Protein AF-A0A366DYW3-F1 (afdb_monomer)

Nearest PDB structures (foldseek):
  7aoh-assembly1_E  TM=4.432E-01  e=6.366E-03  Vaccinia virus GLV-1h68
  2nlv-assembly1_B  TM=5.852E-01  e=1.513E-01  Trichormus variabilis ATCC 29413
  8f5p-assembly1_B  TM=7.721E-01  e=8.923E-01  Leishmania tarentolae
  3d7q-assembly2_A-2  TM=3.549E-01  e=3.449E-01  Nostoc punctiforme PCC 73102
  5ztm-assembly1_A  TM=3.972E-01  e=1.225E+00  Drosophila melanogaster

Secondary structure (DSSP, 8-state):
------------PPPHHHHHHHHHHHHHHHHHHHTT-BTTEEEEEEEETTTTEEEEEEEETTT--EEEEEEEETT----------TTEEEEEE-TT--HHHHHHHHHHHHHHHHHHHHHH-

Solvent-accessible surface area (backbone atoms only — not comparable to full-atom values): 7404 Å² total; per-residue (Å²): 136,84,86,81,88,76,78,82,75,80,77,54,72,75,53,72,69,56,45,52,59,46,47,53,55,52,49,56,49,47,60,58,51,64,72,64,53,54,100,60,34,50,70,50,78,47,77,37,80,92,72,45,30,39,36,40,34,44,29,34,70,89,79,67,50,65,28,40,36,37,41,31,57,51,64,59,87,77,76,93,72,83,70,88,50,94,49,54,46,81,46,78,40,60,104,81,69,54,68,68,58,51,50,52,49,52,54,52,50,52,52,52,41,53,54,52,52,61,75,71,109

Organism: NCBI:txid200904

Radius of gyration: 17.09 Å; Cα contacts (8 Å, |Δi|>4): 134; chains: 1; bounding box: 51×47×40 Å

pLDDT: mean 75.27, std 18.51, range [34.59, 93.56]

Structure (mmCIF, N/CA/C/O backbone):
data_AF-A0A366DYW3-F1
#
_entry.id   AF-A0A366DYW3-F1
#
loop_
_atom_site.group_PDB
_atom_site.id
_atom_site.type_symbol
_atom_site.label_atom_id
_atom_site.label_alt_id
_atom_site.label_comp_id
_atom_site.label_asym_id
_atom_site.label_entity_id
_atom_site.label_seq_id
_atom_site.pdbx_PDB_ins_code
_atom_site.Cartn_x
_atom_site.Cartn_y
_atom_site.Cartn_z
_atom_site.occupancy
_atom_site.B_iso_or_equiv
_atom_site.auth_seq_id
_atom_site.auth_comp_id
_atom_site.auth_asym_id
_atom_site.auth_atom_id
_atom_site.pdbx_PDB_model_num
ATOM 1 N N . MET A 1 1 ? 36.300 35.864 -9.549 1.00 37.72 1 MET A N 1
ATOM 2 C CA . MET A 1 1 ? 35.692 34.961 -10.546 1.00 37.72 1 MET A CA 1
ATOM 3 C C . MET A 1 1 ? 34.893 33.936 -9.761 1.00 37.72 1 MET A C 1
ATOM 5 O O . MET A 1 1 ? 35.490 33.168 -9.019 1.00 37.72 1 MET A O 1
ATOM 9 N N . ILE A 1 2 ? 33.568 34.085 -9.751 1.00 34.59 2 ILE A N 1
ATOM 10 C CA . ILE A 1 2 ? 32.661 33.314 -8.892 1.00 34.59 2 ILE A CA 1
ATOM 11 C C . ILE A 1 2 ? 32.428 31.924 -9.500 1.00 34.59 2 ILE A C 1
ATOM 13 O O . ILE A 1 2 ? 32.402 31.761 -10.715 1.00 34.59 2 ILE A O 1
ATOM 17 N N . LEU A 1 3 ? 32.332 30.964 -8.583 1.00 44.19 3 LEU A N 1
ATOM 18 C CA . LEU A 1 3 ? 32.179 29.514 -8.681 1.00 44.19 3 LEU A CA 1
ATOM 19 C C . LEU A 1 3 ? 31.008 29.046 -9.560 1.00 44.19 3 LEU A C 1
ATOM 21 O O . LEU A 1 3 ? 29.931 29.628 -9.495 1.00 44.19 3 LEU A O 1
ATOM 25 N N . ALA A 1 4 ? 31.169 27.891 -10.210 1.00 35.97 4 ALA A N 1
ATOM 26 C CA . ALA A 1 4 ? 30.055 26.991 -10.512 1.00 35.97 4 ALA A CA 1
ATOM 27 C C . ALA A 1 4 ? 30.551 25.534 -10.503 1.00 35.97 4 ALA A C 1
ATOM 29 O O . ALA A 1 4 ? 30.993 24.984 -11.506 1.00 35.97 4 ALA A O 1
ATOM 30 N N . ASN A 1 5 ? 30.514 24.927 -9.314 1.00 39.72 5 ASN A N 1
ATOM 31 C CA . ASN A 1 5 ? 30.497 23.476 -9.146 1.00 39.72 5 ASN A CA 1
ATOM 32 C C . ASN A 1 5 ? 29.106 22.995 -9.583 1.00 39.72 5 ASN A C 1
ATOM 34 O O . ASN A 1 5 ? 28.213 22.816 -8.754 1.00 39.72 5 ASN A O 1
ATOM 38 N N . GLU A 1 6 ? 28.890 22.831 -10.884 1.00 34.78 6 GLU A N 1
ATOM 39 C CA . GLU A 1 6 ? 27.697 22.150 -11.378 1.00 34.78 6 GLU A CA 1
ATOM 40 C C . GLU A 1 6 ? 27.905 20.646 -11.192 1.00 34.78 6 GLU A C 1
ATOM 42 O O . GLU A 1 6 ? 28.467 19.944 -12.032 1.00 34.78 6 GLU A O 1
ATOM 47 N N . LYS A 1 7 ? 27.462 20.133 -10.038 1.00 37.31 7 LYS A N 1
ATOM 48 C CA . LYS A 1 7 ? 27.110 18.718 -9.922 1.00 37.31 7 LYS A CA 1
ATOM 49 C C . LYS A 1 7 ? 26.019 18.456 -10.961 1.00 37.31 7 LYS A C 1
ATOM 51 O O . LYS A 1 7 ? 24.856 18.761 -10.718 1.00 37.31 7 LYS A O 1
ATOM 56 N N . LEU A 1 8 ? 26.398 17.897 -12.106 1.00 35.56 8 LEU A N 1
ATOM 57 C CA . LEU A 1 8 ? 25.483 17.241 -13.036 1.00 35.56 8 LEU A CA 1
ATOM 58 C C . LEU A 1 8 ? 24.792 16.094 -12.285 1.00 35.56 8 LEU A C 1
ATOM 60 O O . LEU A 1 8 ? 25.328 14.994 -12.155 1.00 35.56 8 LEU A O 1
ATOM 64 N N . VAL A 1 9 ? 23.621 16.380 -11.721 1.00 37.56 9 VAL A N 1
ATOM 65 C CA . VAL A 1 9 ? 22.727 15.382 -11.134 1.00 37.56 9 VAL A CA 1
ATOM 66 C C . VAL A 1 9 ? 21.883 14.828 -12.277 1.00 37.56 9 VAL A C 1
ATOM 68 O O . VAL A 1 9 ? 20.930 15.458 -12.724 1.00 37.56 9 VAL A O 1
ATOM 71 N N . PHE A 1 10 ? 22.263 13.659 -12.790 1.00 34.78 10 PHE A N 1
ATOM 72 C CA . PHE A 1 10 ? 21.444 12.916 -13.744 1.00 34.78 10 PHE A CA 1
ATOM 73 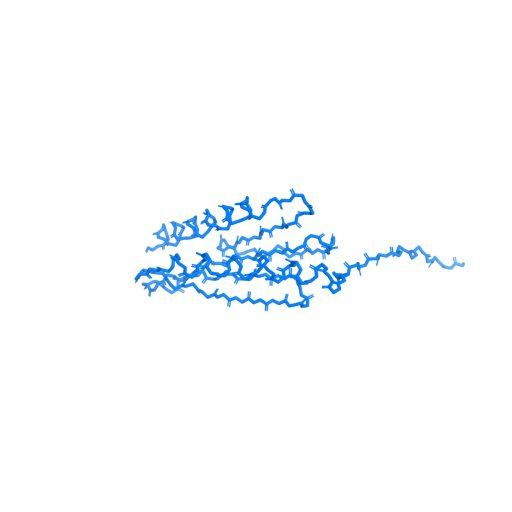C C . PHE A 1 10 ? 20.243 12.300 -13.007 1.00 34.78 10 PHE A C 1
ATOM 75 O O . PHE A 1 10 ? 20.365 11.241 -12.395 1.00 34.78 10 PHE A O 1
ATOM 82 N N . ASN A 1 11 ? 19.083 12.958 -13.074 1.00 43.75 11 ASN A N 1
ATOM 83 C CA . ASN A 1 11 ? 17.786 12.311 -12.861 1.00 43.75 11 ASN A CA 1
ATOM 84 C C . ASN A 1 11 ? 17.503 11.433 -14.088 1.00 43.75 11 ASN A C 1
ATOM 86 O O . ASN A 1 11 ? 16.948 11.910 -15.077 1.00 43.75 11 ASN A O 1
ATOM 90 N N . GLN A 1 12 ? 17.935 10.173 -14.075 1.00 54.34 12 GLN A N 1
ATOM 91 C CA . GLN A 1 12 ? 17.500 9.225 -15.100 1.00 54.34 12 GLN A CA 1
ATOM 92 C C . GLN A 1 12 ? 16.103 8.726 -14.718 1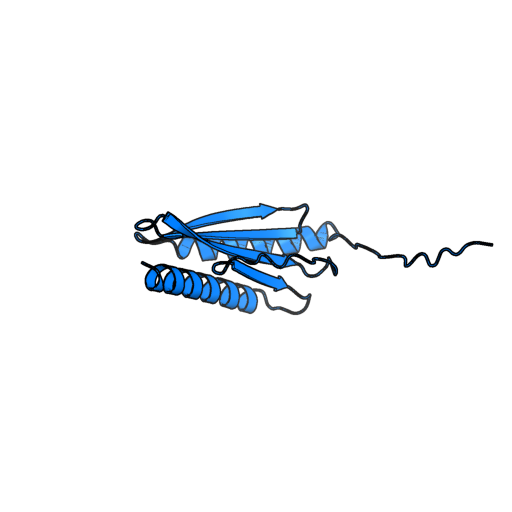.00 54.34 12 GLN A C 1
ATOM 94 O O . GLN A 1 12 ? 15.974 7.822 -13.897 1.00 54.34 12 GLN A O 1
ATOM 99 N N . ARG A 1 13 ? 15.066 9.357 -15.290 1.00 63.44 13 ARG A N 1
ATOM 100 C CA . ARG A 1 13 ? 13.727 8.751 -15.403 1.00 63.44 13 ARG A CA 1
ATOM 101 C C . ARG A 1 13 ? 13.854 7.395 -16.099 1.00 63.44 13 ARG A C 1
ATOM 103 O O . ARG A 1 13 ? 14.752 7.234 -16.933 1.00 63.44 13 ARG A O 1
ATOM 110 N N . MET A 1 14 ? 12.965 6.459 -15.772 1.00 70.75 14 MET A N 1
ATOM 111 C CA . MET A 1 14 ? 12.871 5.198 -16.505 1.00 70.75 14 MET A CA 1
ATOM 112 C C . MET A 1 14 ? 12.747 5.467 -18.009 1.00 70.75 14 MET A C 1
ATOM 114 O O . MET A 1 14 ? 12.052 6.395 -18.437 1.00 70.75 14 MET A O 1
ATOM 118 N N . ASN A 1 15 ? 13.460 4.677 -18.811 1.00 77.69 15 ASN A N 1
ATOM 119 C CA . ASN A 1 15 ? 13.182 4.612 -20.243 1.00 77.69 15 ASN A CA 1
ATOM 120 C C . ASN A 1 15 ? 11.859 3.850 -20.483 1.00 77.69 15 ASN A C 1
ATOM 122 O O . ASN A 1 15 ? 11.263 3.338 -19.539 1.00 77.69 15 ASN A O 1
ATOM 126 N N . GLU A 1 16 ? 11.373 3.808 -21.725 1.00 77.31 16 GLU A N 1
ATOM 127 C CA . GLU A 1 16 ? 10.081 3.171 -22.035 1.00 77.31 16 GLU A CA 1
ATOM 128 C C . GLU A 1 16 ? 10.056 1.683 -21.655 1.00 77.31 16 GLU A C 1
ATOM 130 O O . GLU A 1 16 ? 9.141 1.264 -20.964 1.00 77.31 16 GLU A O 1
ATOM 135 N N . GLU A 1 17 ? 11.108 0.928 -21.975 1.00 79.62 17 GLU A N 1
ATOM 136 C CA . GLU A 1 17 ? 11.231 -0.499 -21.634 1.00 79.62 17 GLU A CA 1
ATOM 137 C C . GLU A 1 17 ? 11.200 -0.746 -20.113 1.00 79.62 17 GLU A C 1
ATOM 139 O O . GLU A 1 17 ? 10.479 -1.609 -19.629 1.00 79.62 17 GLU A O 1
ATOM 144 N N . GLN A 1 18 ? 11.915 0.069 -19.335 1.00 76.69 18 GLN A N 1
ATOM 145 C CA . GLN A 1 18 ? 11.903 0.012 -17.869 1.00 76.69 18 GLN A CA 1
ATOM 146 C C . GLN A 1 18 ? 10.545 0.394 -17.284 1.00 76.69 18 GLN A C 1
ATOM 148 O O . GLN A 1 18 ? 10.175 -0.097 -16.221 1.00 76.69 18 GLN A O 1
ATOM 153 N N . TYR A 1 19 ? 9.829 1.309 -17.938 1.00 78.19 19 TYR A N 1
ATOM 154 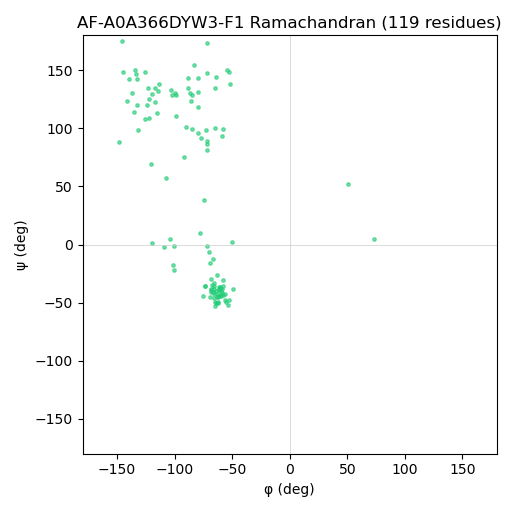C CA . TYR A 1 19 ? 8.498 1.704 -17.508 1.00 78.19 19 TYR A CA 1
ATOM 155 C C . TYR A 1 19 ? 7.463 0.619 -17.813 1.00 78.19 19 TYR A C 1
ATOM 157 O O . TYR A 1 19 ? 6.578 0.408 -16.992 1.00 78.19 19 TYR A O 1
ATOM 165 N N . ASP A 1 20 ? 7.599 -0.088 -18.933 1.00 81.00 20 ASP A N 1
ATOM 166 C CA . ASP A 1 20 ? 6.746 -1.229 -19.269 1.00 81.00 20 ASP A CA 1
ATOM 167 C C . ASP A 1 20 ? 6.966 -2.384 -18.275 1.00 81.00 20 ASP A C 1
ATOM 169 O O . ASP A 1 20 ? 6.004 -2.878 -17.695 1.00 81.00 20 ASP A O 1
ATOM 173 N N . GLU A 1 21 ? 8.222 -2.723 -17.951 1.00 80.75 21 GLU A N 1
ATOM 174 C CA . GLU A 1 21 ? 8.534 -3.688 -16.877 1.00 80.75 21 GLU A CA 1
ATOM 175 C C . GLU A 1 21 ? 7.979 -3.239 -15.515 1.00 80.75 21 GLU A C 1
ATOM 177 O O . GLU A 1 21 ? 7.515 -4.043 -14.706 1.00 80.75 21 GLU A O 1
ATOM 182 N N . TRP A 1 22 ? 8.037 -1.935 -15.232 1.00 79.75 22 TRP A N 1
ATOM 183 C CA . TRP A 1 22 ? 7.470 -1.379 -14.011 1.00 79.75 22 TRP A CA 1
ATOM 184 C C . TRP A 1 22 ? 5.949 -1.511 -13.984 1.00 79.75 22 TRP A C 1
ATOM 186 O O . TRP A 1 22 ? 5.410 -1.873 -12.943 1.00 79.75 22 TRP A O 1
ATOM 196 N N . LEU A 1 23 ? 5.266 -1.246 -15.099 1.00 82.94 23 LEU A N 1
ATOM 197 C CA . LEU A 1 23 ? 3.816 -1.383 -15.212 1.00 82.94 23 LEU A CA 1
ATOM 198 C C . LEU A 1 23 ? 3.359 -2.807 -14.902 1.00 82.94 23 LEU A C 1
ATOM 200 O O . LEU A 1 23 ? 2.409 -2.953 -14.138 1.00 82.94 23 LEU A O 1
ATOM 204 N N . ASP A 1 24 ? 4.051 -3.826 -15.414 1.00 86.25 24 ASP A N 1
ATOM 205 C CA . ASP A 1 24 ? 3.736 -5.230 -15.115 1.00 86.25 24 ASP A CA 1
ATOM 206 C C . ASP A 1 24 ? 3.768 -5.483 -13.598 1.00 86.25 24 ASP A C 1
ATOM 208 O O . ASP A 1 24 ? 2.785 -5.931 -13.009 1.00 86.25 24 ASP A O 1
ATOM 212 N N . ILE A 1 25 ? 4.829 -5.027 -12.924 1.00 83.50 25 ILE A N 1
ATOM 213 C CA . ILE A 1 25 ? 4.937 -5.104 -11.460 1.00 83.50 25 ILE A CA 1
ATOM 214 C C . ILE A 1 25 ? 3.799 -4.334 -10.765 1.00 83.50 25 ILE A C 1
ATOM 216 O O . ILE A 1 25 ? 3.283 -4.777 -9.736 1.00 83.50 25 ILE A O 1
ATOM 220 N N . GLN A 1 26 ? 3.409 -3.160 -11.277 1.00 84.12 26 GLN A N 1
ATOM 221 C CA . GLN A 1 26 ? 2.297 -2.393 -10.708 1.00 84.12 26 GLN A CA 1
ATOM 222 C C . GLN A 1 26 ? 0.968 -3.145 -10.835 1.00 84.12 26 GLN A C 1
ATOM 224 O O . GLN A 1 26 ? 0.174 -3.105 -9.891 1.00 84.12 26 GLN A O 1
ATOM 229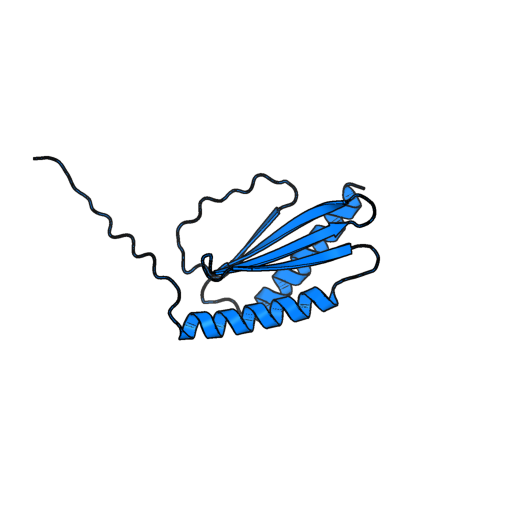 N N . TYR A 1 27 ? 0.730 -3.820 -11.962 1.00 88.06 27 TYR A N 1
ATOM 230 C CA . TYR A 1 27 ? -0.458 -4.641 -12.183 1.00 88.06 27 TYR A CA 1
ATOM 231 C C . TYR A 1 27 ? -0.499 -5.831 -11.229 1.00 88.06 27 TYR A C 1
ATOM 233 O O . TYR A 1 27 ? -1.490 -5.981 -10.515 1.00 88.06 27 TYR A O 1
ATOM 241 N N . ASP A 1 28 ? 0.592 -6.588 -11.122 1.00 89.12 28 ASP A N 1
ATOM 242 C CA . ASP A 1 28 ? 0.652 -7.767 -10.251 1.00 89.12 28 ASP A CA 1
ATOM 243 C C . ASP A 1 28 ? 0.444 -7.401 -8.776 1.00 89.12 28 ASP A C 1
ATOM 245 O O . ASP A 1 28 ? -0.249 -8.090 -8.023 1.00 89.12 28 ASP A O 1
ATOM 249 N N . LEU A 1 29 ? 1.017 -6.274 -8.339 1.00 87.94 29 LEU A N 1
ATOM 250 C CA . LEU A 1 29 ? 0.784 -5.765 -6.991 1.00 87.94 29 LEU A CA 1
ATOM 251 C C . LEU A 1 29 ? -0.663 -5.326 -6.766 1.00 87.94 29 LEU A C 1
ATOM 253 O O . LEU A 1 29 ? -1.178 -5.518 -5.668 1.00 87.94 29 LEU A O 1
ATOM 257 N N . THR A 1 30 ? -1.291 -4.717 -7.772 1.00 89.25 30 THR A N 1
ATOM 258 C CA . THR A 1 30 ? -2.684 -4.261 -7.690 1.00 89.25 30 THR A CA 1
ATOM 259 C C . THR A 1 30 ? -3.613 -5.462 -7.544 1.00 89.25 30 THR A C 1
ATOM 261 O O . THR A 1 30 ? -4.336 -5.536 -6.556 1.00 89.25 30 THR A O 1
ATOM 264 N N . GLU A 1 31 ? -3.504 -6.449 -8.437 1.00 91.44 31 GLU A N 1
ATOM 265 C CA . GLU A 1 31 ? -4.329 -7.664 -8.402 1.00 91.44 31 GLU A CA 1
ATOM 266 C C . GLU A 1 31 ? -4.162 -8.424 -7.078 1.00 91.44 31 GLU A C 1
ATOM 268 O O . GLU A 1 31 ? -5.135 -8.879 -6.476 1.00 91.44 31 GLU A O 1
ATOM 273 N N . MET A 1 32 ? -2.927 -8.533 -6.578 1.00 93.06 32 MET A N 1
ATOM 274 C CA . MET A 1 32 ? -2.668 -9.178 -5.293 1.00 93.06 32 MET A CA 1
ATOM 275 C C . MET A 1 32 ? -3.341 -8.437 -4.129 1.00 93.06 32 MET A C 1
ATOM 277 O O . MET A 1 32 ? -3.863 -9.086 -3.224 1.00 93.06 32 MET A O 1
ATOM 281 N N . VAL A 1 33 ? -3.282 -7.103 -4.105 1.00 90.62 33 VAL A N 1
ATOM 282 C CA . VAL A 1 33 ? -3.826 -6.297 -3.002 1.00 90.62 33 VAL A CA 1
ATOM 283 C C . VAL A 1 33 ? -5.353 -6.250 -3.037 1.00 90.62 33 VAL A C 1
ATOM 285 O O . VAL A 1 33 ? -5.962 -6.319 -1.975 1.00 90.62 33 VAL A O 1
ATOM 288 N N . GLU A 1 34 ? -5.974 -6.223 -4.216 1.00 89.25 34 GLU A N 1
ATOM 289 C CA . GLU A 1 34 ? -7.436 -6.328 -4.358 1.00 89.25 34 GLU A CA 1
ATOM 290 C C . GLU A 1 34 ? -7.974 -7.632 -3.744 1.00 89.25 34 GLU A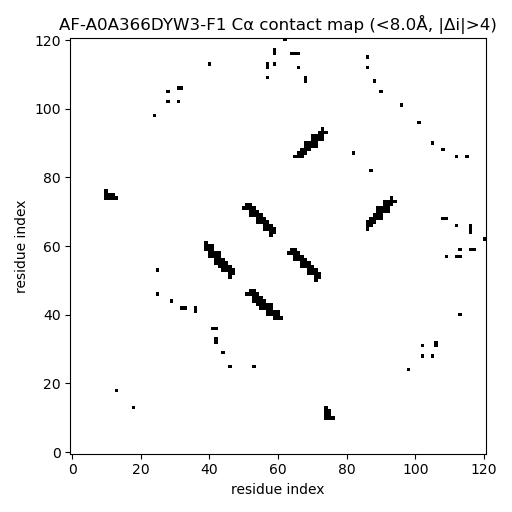 C 1
ATOM 292 O O . GLU A 1 34 ? -9.017 -7.648 -3.100 1.00 89.25 34 GLU A O 1
ATOM 297 N N . GLN A 1 35 ? -7.222 -8.734 -3.839 1.00 89.81 35 GLN A N 1
ATOM 298 C CA . GLN A 1 35 ? -7.585 -10.005 -3.190 1.00 89.81 35 GLN A CA 1
ATOM 299 C C . GLN A 1 35 ? -7.464 -9.982 -1.656 1.00 89.81 35 GLN A C 1
ATOM 301 O O . GLN A 1 35 ? -7.794 -10.973 -1.002 1.00 89.81 35 GLN A O 1
ATOM 306 N N . MET A 1 36 ? -6.934 -8.901 -1.078 1.00 89.31 36 MET A N 1
ATOM 307 C CA . MET A 1 36 ? -6.780 -8.722 0.365 1.00 89.31 36 MET A CA 1
ATOM 308 C C . MET A 1 36 ? -7.859 -7.827 0.978 1.00 89.31 36 MET A C 1
ATOM 310 O O . MET A 1 36 ? -7.807 -7.611 2.188 1.00 89.31 36 MET A O 1
ATOM 314 N N . GLU A 1 37 ? -8.791 -7.287 0.195 1.00 84.38 37 GLU A N 1
ATOM 315 C CA . GLU A 1 37 ? -9.942 -6.565 0.743 1.00 84.38 37 GLU A CA 1
ATOM 316 C C . GLU A 1 37 ? -10.838 -7.506 1.561 1.00 84.38 37 GLU A C 1
ATOM 318 O O . GLU A 1 37 ? -10.974 -8.694 1.252 1.00 84.38 37 GLU A O 1
ATOM 323 N N . ASP A 1 38 ? -11.418 -6.981 2.637 1.00 88.44 38 ASP A N 1
ATOM 324 C CA . ASP A 1 38 ? -12.360 -7.696 3.496 1.00 88.44 38 ASP A CA 1
ATOM 325 C C . ASP A 1 38 ? -13.423 -6.733 4.048 1.00 88.44 38 ASP A C 1
ATOM 327 O O . ASP A 1 38 ? -13.361 -5.532 3.803 1.00 88.44 38 ASP A O 1
ATOM 331 N N . ASP A 1 39 ? -14.412 -7.269 4.770 1.00 89.38 39 ASP A N 1
ATOM 332 C CA . ASP A 1 39 ? -15.552 -6.493 5.283 1.00 89.38 39 ASP A CA 1
ATOM 333 C C . ASP A 1 39 ? -15.160 -5.446 6.349 1.00 89.38 39 ASP A C 1
ATOM 335 O O . ASP A 1 39 ? -15.995 -4.632 6.725 1.00 89.38 39 ASP A O 1
ATOM 339 N N . ASP A 1 40 ? -13.936 -5.488 6.888 1.00 91.38 40 ASP A N 1
ATOM 340 C CA . ASP A 1 40 ? -13.471 -4.560 7.925 1.00 91.38 40 ASP A CA 1
ATOM 341 C C . ASP A 1 40 ? -12.567 -3.447 7.354 1.00 91.38 40 ASP A C 1
ATOM 343 O O . ASP A 1 40 ? -12.336 -2.431 8.027 1.00 91.38 40 ASP A O 1
ATOM 347 N N . PHE A 1 41 ? -12.023 -3.645 6.143 1.00 92.19 41 PHE A N 1
ATOM 348 C CA . PHE A 1 41 ? -11.030 -2.766 5.529 1.00 92.19 41 PHE A CA 1
ATOM 349 C C . PHE A 1 41 ? -11.226 -2.574 4.022 1.00 92.19 41 PHE A C 1
ATOM 351 O O . PHE A 1 41 ? -11.081 -3.512 3.236 1.00 92.19 41 PHE A O 1
ATOM 358 N N . GLU A 1 42 ? -11.357 -1.315 3.604 1.00 93.56 42 GLU A N 1
ATOM 359 C CA . GLU A 1 42 ? -11.264 -0.916 2.194 1.00 93.56 42 GLU A CA 1
ATOM 360 C C . GLU A 1 42 ? -9.808 -0.612 1.802 1.00 93.56 42 GLU A C 1
ATOM 362 O O . GLU A 1 42 ? -9.053 -0.016 2.585 1.00 93.56 42 GLU A O 1
ATOM 367 N N . ILE A 1 43 ? -9.396 -0.965 0.574 1.00 91.69 43 ILE A N 1
ATOM 368 C CA . ILE A 1 43 ? -8.048 -0.659 0.078 1.00 91.69 43 ILE A CA 1
ATOM 369 C C . ILE A 1 43 ? -8.102 0.168 -1.208 1.00 91.69 43 ILE A C 1
ATOM 371 O O . ILE A 1 43 ? -8.356 -0.317 -2.304 1.00 91.69 43 ILE A O 1
ATOM 375 N N . TYR A 1 44 ? -7.721 1.440 -1.109 1.00 90.56 44 TYR A N 1
ATOM 376 C CA . TYR A 1 44 ? -7.626 2.311 -2.279 1.00 90.56 44 TYR A CA 1
ATOM 377 C C . TYR A 1 44 ? -6.258 2.186 -2.943 1.00 90.56 44 TYR A C 1
ATOM 379 O O . TYR A 1 44 ? -5.223 2.339 -2.289 1.00 90.56 44 TYR A O 1
ATOM 387 N N . ILE A 1 45 ? -6.254 1.987 -4.261 1.00 90.31 45 ILE A N 1
ATOM 388 C CA . ILE A 1 45 ? -5.038 1.811 -5.057 1.00 90.31 45 ILE A CA 1
ATOM 389 C C . ILE A 1 45 ? -4.873 2.985 -6.025 1.00 90.31 45 ILE A C 1
ATOM 391 O O . ILE A 1 45 ? -5.802 3.379 -6.727 1.00 90.31 45 ILE A O 1
ATOM 395 N N . GLY A 1 46 ? -3.674 3.562 -6.065 1.00 86.31 46 GLY A N 1
ATOM 396 C CA . GLY A 1 46 ? -3.318 4.655 -6.964 1.00 86.31 46 GLY A CA 1
ATOM 397 C C . GLY A 1 46 ? -1.966 4.424 -7.622 1.00 86.31 46 GLY A C 1
ATOM 398 O O . GLY A 1 46 ? -1.073 3.818 -7.040 1.00 86.31 46 GLY A O 1
ATOM 399 N N . GLN A 1 47 ? -1.7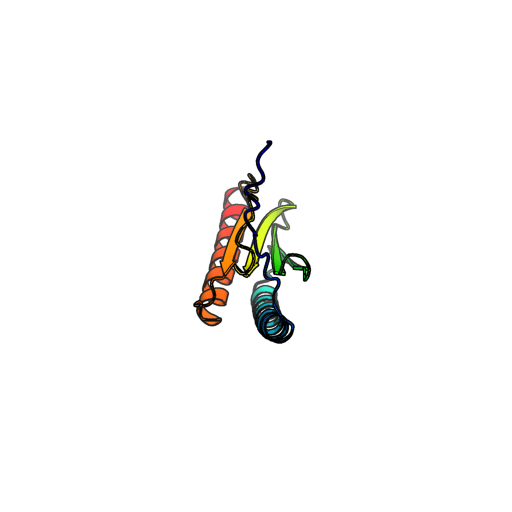79 4.935 -8.834 1.00 83.62 47 GLN A N 1
ATOM 400 C CA . GLN A 1 47 ? -0.517 4.817 -9.564 1.00 83.62 47 GLN A CA 1
ATOM 401 C C . GLN A 1 47 ? -0.114 6.176 -10.134 1.00 83.62 47 GLN A C 1
ATOM 403 O O . GLN A 1 47 ? -0.955 6.954 -10.582 1.00 83.62 47 GLN A O 1
ATOM 408 N N . SER A 1 48 ? 1.185 6.471 -10.124 1.00 80.12 48 SER A N 1
ATOM 409 C CA . SER A 1 48 ? 1.735 7.697 -10.699 1.00 80.12 48 SER A CA 1
ATOM 410 C C . SER A 1 48 ? 2.940 7.387 -11.568 1.00 80.12 48 SER A C 1
ATOM 412 O O . SER A 1 48 ? 3.963 6.884 -11.094 1.00 80.12 48 SER A O 1
ATOM 414 N N . ARG A 1 49 ? 2.824 7.759 -1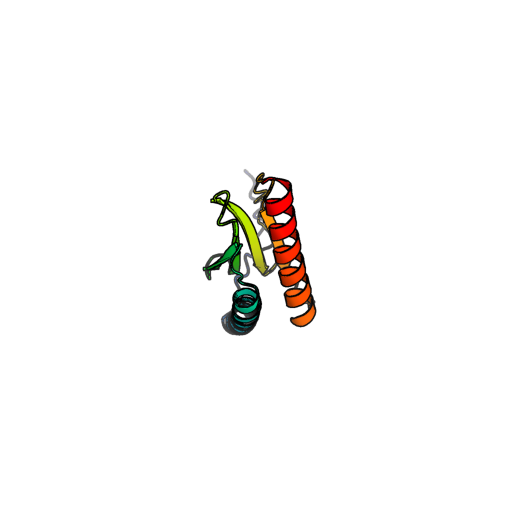2.845 1.00 74.94 49 ARG A N 1
ATOM 415 C CA . ARG A 1 49 ? 3.917 7.710 -13.817 1.00 74.94 49 ARG A CA 1
ATOM 416 C C . ARG A 1 49 ? 5.003 8.736 -13.509 1.00 74.94 49 ARG A C 1
ATOM 418 O O . ARG A 1 49 ? 6.179 8.442 -13.672 1.00 74.94 49 ARG A O 1
ATOM 425 N N . GLU A 1 50 ? 4.629 9.935 -13.064 1.00 73.31 50 GLU A N 1
ATOM 426 C CA . GLU A 1 50 ? 5.587 11.025 -12.837 1.00 73.31 50 GLU A CA 1
ATOM 427 C C . GLU A 1 50 ? 6.538 10.746 -11.673 1.00 73.31 50 GLU A C 1
ATOM 429 O O . GLU A 1 50 ? 7.704 11.147 -11.728 1.00 73.31 50 GLU A O 1
ATOM 434 N N . SER A 1 51 ? 6.034 10.063 -10.643 1.00 69.94 51 SER A N 1
ATOM 435 C CA . SER A 1 51 ? 6.791 9.656 -9.456 1.00 69.94 51 SER A CA 1
ATOM 436 C C . SER A 1 51 ? 7.161 8.175 -9.442 1.00 69.94 51 SER A C 1
ATOM 438 O O . SER A 1 51 ? 7.738 7.730 -8.452 1.00 69.94 51 SER A O 1
ATOM 440 N N . GLU A 1 52 ? 6.867 7.434 -10.519 1.00 78.75 52 GLU A N 1
ATOM 441 C CA . GLU A 1 52 ? 7.250 6.024 -10.687 1.00 78.75 52 GLU A CA 1
ATOM 442 C C . GLU A 1 52 ? 6.846 5.175 -9.466 1.00 78.75 52 GLU A C 1
ATOM 444 O O . GLU A 1 52 ? 7.670 4.524 -8.815 1.00 78.75 52 GLU A O 1
ATOM 449 N N . SER A 1 53 ? 5.568 5.284 -9.090 1.00 81.00 53 SER A N 1
ATOM 450 C CA . SER A 1 53 ? 5.089 4.821 -7.786 1.00 81.00 53 SER A CA 1
ATOM 451 C C . SER A 1 53 ? 3.677 4.253 -7.815 1.00 81.00 53 SER A C 1
ATOM 453 O O . SER A 1 53 ? 2.830 4.707 -8.586 1.00 81.00 53 SER A O 1
ATOM 455 N N . THR A 1 54 ? 3.445 3.289 -6.929 1.00 85.12 54 THR A N 1
ATOM 456 C CA . THR A 1 54 ? 2.133 2.737 -6.588 1.00 85.12 54 THR A CA 1
ATOM 457 C C . THR A 1 54 ? 1.814 3.094 -5.144 1.00 85.12 54 THR A C 1
ATOM 459 O O . THR A 1 54 ? 2.680 3.013 -4.274 1.00 85.12 54 THR A O 1
ATOM 462 N N . TYR A 1 55 ? 0.579 3.489 -4.889 1.00 87.19 55 TYR A N 1
ATOM 463 C CA . TYR A 1 55 ? 0.053 3.889 -3.596 1.00 87.19 55 TYR A CA 1
ATOM 464 C C . TYR A 1 55 ? -1.053 2.916 -3.205 1.00 87.19 55 TYR A C 1
ATOM 466 O O . TYR A 1 55 ? -1.918 2.613 -4.022 1.00 87.19 55 TYR A O 1
ATOM 474 N N . PHE A 1 56 ? -1.034 2.474 -1.956 1.00 88.75 56 PHE A N 1
ATOM 475 C CA . PHE A 1 56 ? -2.101 1.715 -1.322 1.00 88.75 56 PHE A CA 1
ATOM 476 C C . PHE A 1 56 ? -2.536 2.472 -0.078 1.00 88.75 56 PHE A C 1
ATOM 478 O O . PHE A 1 56 ? -1.695 2.929 0.695 1.00 88.75 56 PHE A O 1
ATOM 485 N N . LYS A 1 57 ? -3.836 2.604 0.132 1.00 90.69 57 LYS A N 1
ATOM 486 C CA . LYS A 1 57 ? -4.397 3.228 1.322 1.00 90.69 57 LYS A CA 1
ATOM 487 C C . LYS A 1 57 ? -5.376 2.249 1.944 1.00 90.69 57 LYS A C 1
ATOM 489 O O . LYS A 1 57 ? -6.442 2.029 1.386 1.00 90.69 57 LYS A O 1
ATOM 494 N N . VAL A 1 58 ? -4.984 1.674 3.074 1.00 91.25 58 VAL A N 1
ATOM 495 C CA . VAL A 1 58 ? -5.833 0.782 3.868 1.00 91.25 58 VAL A CA 1
ATOM 496 C C . VAL A 1 58 ? -6.664 1.653 4.790 1.00 91.25 58 VAL A C 1
ATOM 498 O O . VAL A 1 58 ? -6.094 2.458 5.527 1.00 91.25 58 VAL A O 1
ATOM 501 N N . VAL A 1 59 ? -7.981 1.526 4.721 1.00 91.12 59 VAL A N 1
ATOM 502 C CA . VAL A 1 59 ? -8.922 2.315 5.512 1.00 91.12 59 VAL A CA 1
ATOM 503 C C . VAL A 1 59 ? -9.734 1.370 6.368 1.00 91.12 59 VAL A C 1
ATOM 505 O O . VAL A 1 59 ? -10.271 0.386 5.878 1.00 91.12 59 VAL A O 1
ATOM 508 N N . ASP A 1 60 ? -9.793 1.675 7.652 1.00 92.44 60 ASP A N 1
ATOM 509 C CA . ASP A 1 60 ? -10.646 0.989 8.605 1.00 92.44 60 ASP A CA 1
ATOM 510 C C . ASP A 1 60 ? -12.081 1.514 8.484 1.00 92.44 60 ASP A C 1
ATOM 512 O O . ASP A 1 60 ? -12.309 2.705 8.704 1.00 92.44 60 ASP A O 1
ATOM 516 N N . GLU A 1 61 ? -13.048 0.668 8.125 1.00 91.88 61 GLU A N 1
ATOM 517 C CA . GLU A 1 61 ? -14.421 1.142 7.879 1.00 91.88 61 GLU A CA 1
ATOM 518 C C . GLU A 1 61 ? -15.130 1.629 9.153 1.00 91.88 61 GLU A C 1
ATOM 520 O O . GLU A 1 61 ? -15.981 2.520 9.103 1.00 91.88 61 GLU A O 1
ATOM 525 N N . GLU A 1 62 ? -14.775 1.068 10.310 1.00 90.19 62 GLU A N 1
ATOM 526 C CA . GLU A 1 62 ? -15.414 1.380 11.588 1.00 90.19 62 GLU A CA 1
ATOM 527 C C . GLU A 1 62 ? -14.971 2.749 12.122 1.00 90.19 62 GLU A C 1
ATOM 529 O O . GLU A 1 62 ? -15.792 3.542 12.592 1.00 90.19 62 GLU A O 1
ATOM 534 N N . THR A 1 63 ? -13.670 3.034 12.046 1.00 89.56 63 THR A N 1
ATOM 535 C CA . THR A 1 63 ? -13.070 4.255 12.611 1.00 89.56 63 THR A CA 1
ATOM 536 C C . THR A 1 63 ? -12.811 5.349 11.579 1.00 89.56 63 THR A C 1
ATOM 538 O O . THR A 1 63 ? -12.718 6.523 11.942 1.00 89.56 63 THR A O 1
ATOM 541 N N . GLY A 1 64 ? -12.709 4.993 10.296 1.00 88.75 64 GLY A N 1
ATOM 542 C CA . GLY A 1 64 ? -12.322 5.892 9.208 1.00 88.75 64 GLY A CA 1
ATOM 543 C C . GLY A 1 64 ? -10.834 6.260 9.195 1.00 88.75 64 GLY A C 1
ATOM 544 O O . GLY A 1 64 ? -10.424 7.101 8.390 1.00 88.75 64 GLY A O 1
ATOM 545 N N . GLU A 1 65 ? -10.026 5.666 10.078 1.00 89.31 65 GLU A N 1
ATOM 546 C CA . GLU A 1 65 ? -8.580 5.875 10.119 1.00 89.31 65 GLU A CA 1
ATOM 547 C C . GLU A 1 65 ? -7.897 5.184 8.933 1.00 89.31 65 GLU A C 1
ATOM 549 O O . GLU A 1 65 ? -8.336 4.136 8.453 1.00 89.31 65 GLU A O 1
ATOM 554 N N . ASP A 1 66 ? -6.803 5.781 8.450 1.00 89.88 66 ASP A N 1
ATOM 555 C CA . ASP A 1 66 ? -6.098 5.297 7.267 1.00 89.88 66 ASP A CA 1
ATOM 556 C C . ASP A 1 66 ? -4.610 5.036 7.477 1.00 89.88 66 ASP A C 1
ATOM 558 O O . ASP A 1 66 ? -3.922 5.697 8.255 1.00 89.88 66 ASP A O 1
ATOM 562 N N . PHE A 1 67 ? -4.107 4.053 6.733 1.00 89.31 67 PHE A N 1
ATOM 563 C CA . PHE A 1 67 ? -2.695 3.733 6.634 1.00 89.31 67 PHE A CA 1
ATOM 564 C C . PHE A 1 67 ? -2.253 3.764 5.173 1.00 89.31 67 PHE A C 1
ATOM 566 O O . PHE A 1 67 ? -2.717 2.986 4.338 1.00 89.31 67 PHE A O 1
ATOM 573 N N . GLU A 1 68 ? -1.298 4.639 4.867 1.00 88.06 68 GLU A N 1
ATOM 574 C CA . GLU A 1 68 ? -0.812 4.849 3.504 1.00 88.06 68 GLU A CA 1
ATOM 575 C C . GLU A 1 68 ? 0.510 4.105 3.256 1.00 88.06 68 GLU A C 1
ATOM 577 O O . GLU A 1 68 ? 1.477 4.218 4.012 1.00 88.06 68 GLU A O 1
ATOM 582 N N . ILE A 1 69 ? 0.580 3.349 2.166 1.00 87.38 69 ILE A N 1
ATOM 583 C CA . ILE A 1 69 ? 1.751 2.590 1.735 1.00 87.38 69 ILE A CA 1
ATOM 584 C C . ILE A 1 69 ? 2.121 3.057 0.335 1.00 87.38 69 ILE A C 1
ATOM 586 O O . ILE A 1 69 ? 1.309 3.010 -0.578 1.00 87.38 69 ILE A O 1
ATOM 590 N N . THR A 1 70 ? 3.362 3.485 0.140 1.00 86.06 70 THR A N 1
ATOM 591 C CA . THR A 1 70 ? 3.867 3.884 -1.176 1.00 86.06 70 THR A CA 1
ATOM 592 C C . THR A 1 70 ? 5.010 2.975 -1.600 1.00 86.06 70 THR A C 1
ATOM 594 O O . THR A 1 70 ? 6.032 2.900 -0.920 1.00 86.06 70 THR A O 1
ATOM 597 N N . VAL A 1 71 ? 4.870 2.317 -2.745 1.00 83.94 71 VAL A N 1
ATOM 598 C CA . VAL A 1 71 ? 5.920 1.543 -3.411 1.00 83.94 71 VAL A CA 1
ATOM 599 C C . VAL A 1 71 ? 6.528 2.396 -4.519 1.00 83.94 71 VAL A C 1
ATOM 601 O O . VAL A 1 71 ? 5.797 2.942 -5.341 1.00 83.94 71 VAL A O 1
ATOM 604 N N . ARG A 1 72 ? 7.856 2.534 -4.552 1.00 79.69 72 ARG A N 1
ATOM 605 C CA . ARG A 1 72 ? 8.565 3.371 -5.537 1.00 79.69 72 ARG A CA 1
ATOM 606 C C . ARG A 1 72 ? 9.750 2.660 -6.160 1.00 79.69 72 ARG A C 1
ATOM 608 O O . ARG A 1 72 ? 10.463 1.941 -5.459 1.00 79.69 72 ARG A O 1
ATOM 615 N N . ASN A 1 73 ? 10.033 2.960 -7.425 1.00 70.62 73 ASN A N 1
ATOM 616 C CA . ASN A 1 73 ? 11.273 2.550 -8.082 1.00 70.62 73 ASN A CA 1
ATOM 617 C C . ASN A 1 73 ? 12.458 3.472 -7.698 1.00 70.62 73 ASN A C 1
ATOM 619 O O . ASN A 1 73 ? 12.351 4.698 -7.715 1.00 70.62 73 ASN A O 1
ATOM 623 N N . HIS A 1 74 ? 13.606 2.899 -7.310 1.00 61.81 74 HIS A N 1
ATOM 624 C CA . HIS A 1 74 ? 14.790 3.610 -6.784 1.00 61.81 74 HIS A CA 1
ATOM 625 C C . HIS A 1 74 ? 15.651 4.284 -7.877 1.00 61.81 74 HIS A C 1
ATOM 627 O O . HIS A 1 74 ? 16.759 4.758 -7.594 1.00 61.81 74 HIS A O 1
ATOM 633 N N . THR A 1 75 ? 15.188 4.352 -9.127 1.00 53.34 75 THR A N 1
ATOM 634 C CA . THR A 1 75 ? 15.847 5.106 -10.212 1.00 53.34 75 THR A CA 1
ATOM 635 C C . THR A 1 75 ? 16.017 6.590 -9.868 1.00 53.34 75 THR A C 1
ATOM 637 O O . THR A 1 75 ? 17.043 7.183 -10.208 1.00 53.34 75 THR A O 1
ATOM 640 N N . ASN A 1 76 ? 15.112 7.170 -9.069 1.00 45.34 76 ASN A N 1
ATOM 641 C CA . ASN A 1 76 ? 15.264 8.520 -8.522 1.00 45.34 76 ASN A CA 1
ATOM 642 C C . ASN A 1 76 ? 15.976 8.518 -7.156 1.00 45.34 76 ASN A C 1
ATOM 644 O O . ASN A 1 76 ? 15.394 8.268 -6.105 1.00 45.34 76 ASN A O 1
ATOM 648 N N . LYS A 1 77 ? 17.273 8.849 -7.162 1.00 41.62 77 LYS A N 1
ATOM 649 C CA . LYS A 1 77 ? 18.164 8.839 -5.981 1.00 41.62 77 LYS A CA 1
ATOM 650 C C . LYS A 1 77 ? 17.918 9.963 -4.963 1.00 41.62 77 LYS A C 1
ATOM 652 O O . LYS A 1 77 ? 18.612 10.029 -3.947 1.00 41.62 77 LYS A O 1
ATOM 657 N N . HIS A 1 78 ? 16.970 10.857 -5.219 1.00 43.28 78 HIS A N 1
ATOM 658 C CA . HIS A 1 78 ? 16.630 11.941 -4.309 1.00 43.28 78 HIS A CA 1
ATOM 659 C C . HIS A 1 78 ? 15.127 12.024 -4.110 1.00 43.28 78 HIS A C 1
ATOM 661 O O . HIS A 1 78 ? 14.420 12.672 -4.875 1.00 43.28 78 HIS A O 1
ATOM 667 N N . PHE A 1 79 ? 14.665 11.441 -3.007 1.00 43.56 79 PHE A N 1
ATOM 668 C CA . PHE A 1 79 ? 13.459 11.932 -2.373 1.00 43.56 79 PHE A CA 1
ATOM 669 C C . PHE A 1 79 ? 13.646 12.030 -0.862 1.00 43.56 79 PHE A C 1
ATOM 671 O O . PHE A 1 79 ? 13.843 11.045 -0.158 1.00 43.56 79 PHE A O 1
ATOM 678 N N . SER A 1 80 ? 13.612 13.266 -0.373 1.00 39.59 80 SER A N 1
ATOM 679 C CA . SER A 1 80 ? 13.483 13.613 1.036 1.00 39.59 80 SER A CA 1
ATOM 680 C C . SER A 1 80 ? 11.995 13.791 1.334 1.00 39.59 80 SER A C 1
ATOM 682 O O . SER A 1 80 ? 11.496 14.911 1.397 1.00 39.59 80 SER A O 1
ATOM 684 N N . GLY A 1 81 ? 11.271 12.682 1.439 1.00 42.62 81 GLY A N 1
ATOM 685 C CA . GLY A 1 81 ? 9.856 12.667 1.796 1.00 42.62 81 GLY A CA 1
ATOM 686 C C . GLY A 1 81 ? 9.653 11.855 3.060 1.00 42.62 81 GLY A C 1
ATOM 687 O O . GLY A 1 81 ? 9.104 10.766 3.010 1.00 42.62 81 GLY A O 1
ATOM 688 N N . SER A 1 82 ? 10.131 12.354 4.202 1.00 39.59 82 SER A N 1
ATOM 689 C CA . SER A 1 82 ? 9.723 11.804 5.493 1.00 39.59 82 SER A CA 1
ATOM 690 C C . SER A 1 82 ? 8.274 12.220 5.739 1.00 39.59 82 SER A C 1
ATOM 692 O O . SER A 1 82 ? 8.023 13.272 6.337 1.00 39.59 82 SER A O 1
ATOM 694 N N . THR A 1 83 ? 7.313 11.447 5.244 1.00 47.50 83 THR A N 1
ATOM 695 C CA . THR A 1 83 ? 5.923 11.605 5.665 1.00 47.50 83 THR A CA 1
ATOM 696 C C . THR A 1 83 ? 5.887 11.230 7.145 1.00 47.50 83 THR A C 1
ATOM 698 O O . THR A 1 83 ? 5.960 10.061 7.507 1.00 47.50 83 THR A O 1
ATOM 701 N N . LYS A 1 84 ? 5.875 12.238 8.027 1.00 43.19 84 LYS A N 1
ATOM 702 C CA . LYS A 1 84 ? 5.820 12.087 9.493 1.00 43.19 84 LYS A CA 1
ATOM 703 C C . LYS A 1 84 ? 4.416 11.676 9.969 1.00 43.19 84 LYS A C 1
ATOM 705 O O . LYS A 1 84 ? 3.938 12.187 10.976 1.00 43.19 84 LYS A O 1
ATOM 710 N N . LYS A 1 85 ? 3.731 10.816 9.218 1.00 54.66 85 LYS A N 1
ATOM 711 C CA . LYS A 1 85 ? 2.496 10.174 9.667 1.00 54.66 85 LYS A CA 1
ATOM 712 C C . LYS A 1 85 ? 2.890 8.892 10.399 1.00 54.66 85 LYS A C 1
ATOM 714 O O . LYS A 1 85 ? 3.736 8.149 9.908 1.00 54.66 85 LYS A O 1
ATOM 719 N N . GLU A 1 86 ? 2.293 8.635 11.560 1.00 59.81 86 GLU A N 1
ATOM 720 C CA . GLU A 1 86 ? 2.492 7.366 12.281 1.00 59.81 86 GLU A CA 1
ATOM 721 C C . GLU A 1 86 ? 1.975 6.160 11.467 1.00 59.81 86 GLU A C 1
ATOM 723 O O . GLU A 1 86 ? 2.519 5.056 11.575 1.00 59.81 86 GLU A O 1
ATOM 728 N N . LEU A 1 87 ? 0.998 6.404 10.582 1.00 72.12 87 LEU A N 1
ATOM 729 C CA . LEU A 1 87 ? 0.368 5.436 9.681 1.00 72.12 87 LEU A CA 1
ATOM 730 C C . LEU A 1 87 ? 0.809 5.639 8.217 1.00 72.12 87 LEU A C 1
ATOM 732 O O . LEU A 1 87 ? 0.010 5.903 7.321 1.00 72.12 87 LEU A O 1
ATOM 736 N N . TYR A 1 88 ? 2.122 5.587 7.980 1.00 77.25 88 TYR A N 1
ATOM 737 C CA . TYR A 1 88 ? 2.699 5.637 6.634 1.00 77.25 88 TYR A CA 1
ATOM 738 C C . TYR A 1 88 ? 3.869 4.663 6.475 1.00 77.25 88 TYR A C 1
ATOM 740 O O . TYR A 1 88 ? 4.699 4.508 7.379 1.00 77.25 88 TYR A O 1
ATOM 748 N N . ARG A 1 89 ? 3.987 4.037 5.299 1.00 75.62 89 ARG A N 1
ATOM 749 C CA . ARG A 1 89 ? 5.140 3.209 4.930 1.00 75.62 89 ARG A CA 1
ATOM 750 C C . ARG A 1 89 ? 5.593 3.469 3.498 1.00 75.62 89 ARG A C 1
ATOM 752 O O . ARG A 1 89 ? 4.816 3.362 2.563 1.00 75.62 89 ARG A O 1
ATOM 759 N N . GLU A 1 90 ? 6.891 3.701 3.315 1.00 78.19 90 GLU A N 1
ATOM 760 C CA . GLU A 1 90 ? 7.516 3.719 1.988 1.00 78.19 90 GLU A CA 1
ATOM 761 C C . GLU A 1 90 ? 8.303 2.419 1.748 1.00 78.19 90 GLU A C 1
ATOM 763 O O . GLU A 1 90 ? 9.071 1.970 2.606 1.00 78.19 90 GLU A O 1
ATOM 768 N N . ILE A 1 91 ? 8.107 1.809 0.578 1.00 72.88 91 ILE A N 1
ATOM 769 C CA . ILE A 1 91 ? 8.827 0.635 0.082 1.00 72.88 91 ILE A CA 1
ATOM 770 C C . ILE A 1 91 ? 9.602 1.072 -1.159 1.00 72.88 91 ILE A C 1
ATOM 772 O O . ILE A 1 91 ? 9.016 1.399 -2.187 1.00 72.88 91 ILE A O 1
ATOM 776 N N . ILE A 1 92 ? 10.931 1.069 -1.068 1.00 67.38 92 ILE A N 1
ATOM 777 C CA . ILE A 1 92 ? 11.797 1.487 -2.172 1.00 67.38 92 ILE A CA 1
ATOM 778 C C . ILE A 1 92 ? 12.390 0.254 -2.866 1.00 67.38 92 ILE A C 1
ATOM 780 O O . ILE A 1 92 ? 12.965 -0.627 -2.217 1.00 67.38 92 ILE A O 1
ATOM 784 N N . LEU A 1 93 ? 12.261 0.202 -4.190 1.00 67.38 93 LEU A N 1
ATOM 785 C CA . LEU A 1 93 ? 12.694 -0.899 -5.045 1.00 67.38 93 LEU A CA 1
ATOM 786 C C . LEU A 1 93 ? 14.036 -0.632 -5.705 1.00 67.38 93 LEU A C 1
ATOM 788 O O . LEU A 1 93 ? 14.139 0.181 -6.616 1.00 67.38 93 LEU A O 1
ATOM 792 N N . SER A 1 94 ? 15.072 -1.357 -5.293 1.00 61.22 94 SER A N 1
ATOM 793 C CA . SER A 1 94 ? 16.319 -1.424 -6.053 1.00 61.22 94 SER A CA 1
ATOM 794 C C . SER A 1 94 ? 16.218 -2.473 -7.169 1.00 61.22 94 SER A C 1
ATOM 796 O O . SER A 1 94 ? 15.495 -3.457 -7.031 1.00 61.22 94 SER A O 1
ATOM 798 N N . LYS A 1 95 ? 17.013 -2.295 -8.238 1.00 52.16 95 LYS A N 1
ATOM 799 C CA . LYS A 1 95 ? 17.158 -3.165 -9.433 1.00 52.16 95 LYS A CA 1
ATOM 800 C C . LYS A 1 95 ? 17.398 -4.675 -9.183 1.00 52.16 95 LYS A C 1
ATOM 802 O O . LYS A 1 95 ? 17.646 -5.404 -10.133 1.00 52.16 95 LYS A O 1
ATOM 807 N N . GLN A 1 96 ? 17.421 -5.138 -7.935 1.00 48.72 96 GLN A N 1
ATOM 808 C CA . GLN A 1 96 ? 17.780 -6.506 -7.548 1.00 48.72 96 GLN A CA 1
ATOM 809 C C . GLN A 1 96 ? 16.673 -7.271 -6.813 1.00 48.72 96 GLN A C 1
ATOM 811 O O . GLN A 1 96 ? 16.925 -8.401 -6.403 1.00 48.72 96 GLN A O 1
ATOM 816 N N . LYS A 1 97 ? 15.486 -6.691 -6.605 1.00 59.72 97 LYS A N 1
ATOM 817 C CA . LYS A 1 97 ? 14.403 -7.418 -5.934 1.00 59.72 97 LYS A CA 1
ATOM 818 C C . LYS A 1 97 ? 13.617 -8.273 -6.919 1.00 59.72 97 LYS A C 1
ATOM 820 O O . LYS A 1 97 ? 13.169 -7.772 -7.943 1.00 59.72 97 LYS A O 1
ATOM 825 N N . ASP A 1 98 ? 13.461 -9.545 -6.564 1.00 72.38 98 ASP A N 1
ATOM 826 C CA . ASP A 1 98 ? 12.528 -10.470 -7.203 1.00 72.38 98 ASP A CA 1
ATOM 827 C C . ASP A 1 98 ? 11.096 -9.970 -6.943 1.00 72.38 98 ASP A C 1
ATOM 829 O O . ASP A 1 98 ? 10.762 -9.573 -5.821 1.00 72.38 98 ASP A O 1
ATOM 833 N N . GLU A 1 99 ? 10.260 -9.959 -7.976 1.00 75.94 99 GLU A N 1
ATOM 834 C CA . GLU A 1 99 ? 8.848 -9.563 -7.927 1.00 75.94 99 GLU A CA 1
ATOM 835 C C . GLU A 1 99 ? 8.099 -10.261 -6.778 1.00 75.94 99 GLU A C 1
ATOM 837 O O . GLU A 1 99 ? 7.345 -9.629 -6.035 1.00 75.94 99 GLU A O 1
ATOM 842 N N . LYS A 1 100 ? 8.406 -11.539 -6.526 1.00 83.44 100 LYS A N 1
ATOM 843 C CA . LYS A 1 100 ? 7.808 -12.309 -5.423 1.00 83.44 100 LYS A CA 1
ATOM 844 C C . LYS A 1 100 ? 8.195 -11.779 -4.049 1.00 83.44 100 LYS A C 1
ATOM 846 O O . LYS A 1 100 ? 7.397 -11.807 -3.110 1.00 83.44 100 LYS A O 1
ATOM 851 N N . GLU A 1 101 ? 9.430 -11.304 -3.905 1.00 83.12 101 GLU A N 1
ATOM 852 C CA . GLU A 1 101 ? 9.885 -10.684 -2.662 1.00 83.12 101 GLU A CA 1
ATOM 853 C C . GLU A 1 101 ? 9.140 -9.366 -2.431 1.00 83.12 101 GLU A C 1
ATOM 855 O O . GLU A 1 101 ? 8.712 -9.078 -1.312 1.00 83.12 101 GLU A O 1
ATOM 860 N N . LEU A 1 102 ? 8.935 -8.582 -3.492 1.00 82.00 102 LEU A N 1
ATOM 861 C CA . LEU A 1 102 ? 8.170 -7.344 -3.424 1.00 82.00 102 LEU A CA 1
ATOM 862 C C . LEU A 1 102 ? 6.713 -7.597 -3.029 1.00 82.00 102 LEU A C 1
ATOM 864 O O . LEU A 1 102 ? 6.243 -6.980 -2.072 1.00 82.00 102 LEU A O 1
ATOM 868 N N . GLN A 1 103 ? 6.034 -8.526 -3.701 1.00 86.25 103 GLN A N 1
ATOM 869 C CA . GLN A 1 103 ? 4.679 -8.961 -3.353 1.00 86.25 103 GLN A CA 1
ATOM 870 C C . GLN A 1 103 ? 4.600 -9.376 -1.880 1.00 86.25 103 GLN A C 1
ATOM 872 O O . GLN A 1 103 ? 3.754 -8.886 -1.133 1.00 86.25 103 GLN A O 1
ATOM 877 N N . SER A 1 104 ? 5.547 -10.194 -1.408 1.00 88.75 104 SER A N 1
ATOM 878 C CA . SER A 1 104 ? 5.596 -10.610 -0.003 1.00 88.75 104 SER A CA 1
ATOM 879 C C . SER A 1 104 ? 5.771 -9.435 0.965 1.00 88.75 104 SER A C 1
ATOM 881 O O . SER A 1 104 ? 5.181 -9.452 2.049 1.00 88.75 104 SER A O 1
ATOM 883 N N . ILE A 1 105 ? 6.578 -8.428 0.615 1.00 87.88 105 ILE A N 1
ATOM 884 C CA . ILE A 1 105 ? 6.780 -7.233 1.445 1.00 87.88 105 ILE A CA 1
ATOM 885 C C . ILE A 1 105 ? 5.517 -6.378 1.471 1.00 87.88 105 ILE A C 1
ATOM 887 O O . ILE A 1 105 ? 5.125 -5.937 2.551 1.00 87.88 105 ILE A O 1
ATOM 891 N N . VAL A 1 106 ? 4.885 -6.143 0.319 1.00 88.38 106 VAL A N 1
ATOM 892 C CA . VAL A 1 106 ? 3.650 -5.354 0.224 1.00 88.38 106 VAL A CA 1
ATOM 893 C C . VAL A 1 106 ? 2.545 -6.041 1.013 1.00 88.38 106 VAL A C 1
ATOM 895 O O . VAL A 1 106 ? 1.988 -5.421 1.913 1.00 88.38 106 VAL A O 1
ATOM 898 N N . LYS A 1 107 ? 2.333 -7.343 0.796 1.00 91.69 107 LYS A N 1
ATOM 899 C CA . LYS A 1 107 ? 1.357 -8.147 1.538 1.00 91.69 107 LYS A CA 1
ATOM 900 C C . LYS A 1 107 ? 1.556 -8.044 3.046 1.00 91.69 107 LYS A C 1
ATOM 902 O O . LYS A 1 107 ? 0.632 -7.699 3.771 1.00 91.69 107 LYS A O 1
ATOM 907 N N . ARG A 1 108 ? 2.781 -8.275 3.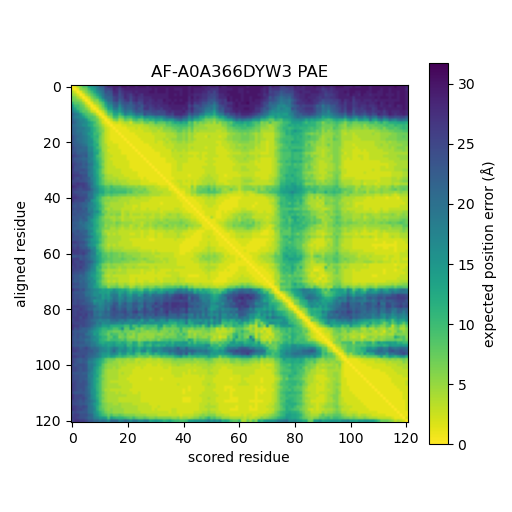533 1.00 91.94 108 ARG A N 1
ATOM 908 C CA . ARG A 1 108 ? 3.077 -8.146 4.969 1.00 91.94 108 ARG A CA 1
ATOM 909 C C . ARG A 1 108 ? 2.815 -6.727 5.478 1.00 91.94 108 ARG A C 1
ATOM 911 O O . ARG A 1 108 ? 2.344 -6.563 6.593 1.00 91.94 108 ARG A O 1
ATOM 918 N N . THR A 1 109 ? 3.124 -5.712 4.676 1.00 90.38 109 THR A N 1
ATOM 919 C CA . THR A 1 109 ? 2.927 -4.308 5.057 1.00 90.38 109 THR A CA 1
ATOM 920 C C . THR A 1 109 ? 1.442 -3.949 5.155 1.00 90.38 109 THR A C 1
ATOM 922 O O . THR A 1 109 ? 1.067 -3.232 6.075 1.00 90.38 109 THR A O 1
ATOM 925 N N . ILE A 1 110 ? 0.602 -4.466 4.252 1.00 91.12 110 ILE A N 1
ATOM 926 C CA . ILE A 1 110 ? -0.861 -4.317 4.308 1.00 91.12 110 ILE A CA 1
ATOM 927 C C . ILE A 1 110 ? -1.409 -4.988 5.573 1.00 91.12 110 ILE A C 1
ATOM 929 O O . ILE A 1 110 ? -2.173 -4.374 6.309 1.00 91.12 110 ILE A O 1
ATOM 933 N N . GLU A 1 111 ? -0.960 -6.204 5.890 1.00 93.38 111 GLU A N 1
ATOM 934 C CA . GLU A 1 111 ? -1.355 -6.883 7.133 1.00 93.38 111 GLU A CA 1
ATOM 935 C C . GLU A 1 111 ? -0.919 -6.102 8.383 1.00 93.38 111 GLU A C 1
ATOM 937 O O . GLU A 1 111 ? -1.702 -5.901 9.308 1.00 93.38 111 GLU A O 1
ATOM 942 N N . GLU A 1 112 ? 0.319 -5.598 8.413 1.00 91.25 112 GLU A N 1
ATOM 943 C CA . GLU A 1 112 ? 0.801 -4.735 9.499 1.00 91.25 112 GLU A CA 1
ATOM 944 C C . GLU A 1 112 ? -0.027 -3.446 9.624 1.00 91.25 112 GLU A C 1
ATOM 946 O O . GLU A 1 112 ? -0.255 -2.977 10.740 1.00 91.25 112 GLU A O 1
ATOM 951 N N . ALA A 1 113 ? -0.473 -2.873 8.504 1.00 90.50 113 ALA A N 1
ATOM 952 C CA . ALA A 1 113 ? -1.341 -1.702 8.482 1.00 90.50 113 ALA A CA 1
ATOM 953 C C . ALA A 1 113 ? -2.703 -2.005 9.116 1.00 90.50 113 ALA A C 1
ATOM 955 O O . ALA A 1 113 ? -3.092 -1.300 10.045 1.00 90.50 113 ALA A O 1
ATOM 956 N N . LYS A 1 114 ? -3.362 -3.097 8.706 1.00 92.12 114 LYS A N 1
ATOM 957 C CA . LYS A 1 114 ? -4.618 -3.560 9.317 1.00 92.12 114 LYS A CA 1
ATOM 958 C C . LYS A 1 114 ? -4.464 -3.763 10.823 1.00 92.12 114 LYS A C 1
ATOM 960 O O . LYS A 1 114 ? -5.219 -3.200 11.603 1.00 92.12 114 LYS A O 1
ATOM 965 N N . GLN A 1 115 ? -3.426 -4.479 11.260 1.00 92.12 115 GLN A N 1
ATOM 966 C CA . GLN A 1 115 ? -3.180 -4.716 12.690 1.00 92.12 115 GLN A CA 1
ATOM 967 C C . GLN A 1 115 ? -2.947 -3.425 13.482 1.00 92.12 115 GLN A C 1
ATOM 969 O O . G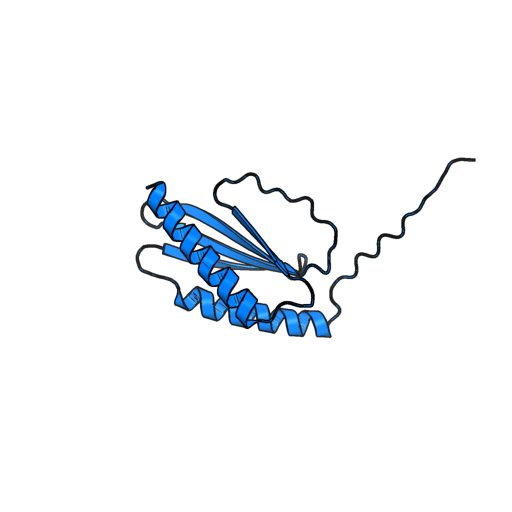LN A 1 115 ? -3.371 -3.316 14.631 1.00 92.12 115 GLN A O 1
ATOM 974 N N . LYS A 1 116 ? -2.278 -2.434 12.885 1.00 90.44 116 LYS A N 1
ATOM 975 C CA . LYS A 1 116 ? -2.097 -1.125 13.519 1.00 90.44 116 LYS A CA 1
ATOM 976 C C . LYS A 1 116 ? -3.399 -0.351 13.630 1.00 90.44 116 LYS A C 1
ATOM 978 O O . LYS A 1 116 ? -3.606 0.254 14.672 1.00 90.44 116 LYS A O 1
ATOM 983 N N . LEU A 1 117 ? -4.238 -0.384 12.595 1.00 90.38 117 LEU A N 1
ATOM 984 C CA . LEU A 1 117 ? -5.560 0.238 12.615 1.00 90.38 117 LEU A CA 1
ATOM 985 C C . LEU A 1 117 ? -6.436 -0.408 13.697 1.00 90.38 117 LEU A C 1
ATOM 987 O O . LEU A 1 117 ? -6.953 0.303 14.549 1.00 90.38 117 LEU A O 1
ATOM 991 N N . ILE A 1 118 ? -6.452 -1.744 13.790 1.00 91.38 118 ILE A N 1
ATOM 992 C CA . ILE A 1 118 ? -7.129 -2.480 14.876 1.00 91.38 118 ILE A CA 1
ATOM 993 C C . ILE A 1 118 ? -6.620 -2.044 16.254 1.00 91.38 118 ILE A C 1
ATOM 995 O O . ILE A 1 118 ? -7.405 -1.879 17.180 1.00 91.38 118 ILE A O 1
ATOM 999 N N . ALA A 1 119 ? -5.306 -1.865 16.414 1.00 88.81 119 ALA A N 1
ATOM 1000 C CA . ALA A 1 119 ? -4.708 -1.512 17.701 1.00 88.81 119 ALA A CA 1
ATOM 1001 C C . ALA A 1 119 ? -5.031 -0.084 18.176 1.00 88.81 119 ALA A C 1
ATOM 1003 O O . ALA A 1 119 ? -4.788 0.218 19.346 1.00 88.81 119 ALA A O 1
ATOM 1004 N N . ILE A 1 120 ? -5.515 0.783 17.282 1.00 84.81 120 ILE A N 1
ATOM 1005 C CA . ILE A 1 120 ? -5.910 2.161 17.599 1.00 84.81 120 ILE A CA 1
ATOM 1006 C C . ILE A 1 120 ? -7.428 2.389 17.550 1.00 84.81 120 ILE A C 1
ATOM 1008 O O . ILE A 1 120 ? -7.845 3.507 17.855 1.00 84.81 120 ILE A O 1
ATOM 1012 N N . ARG A 1 121 ? -8.222 1.364 17.194 1.00 79.69 121 ARG A N 1
ATOM 1013 C CA . ARG A 1 121 ? -9.675 1.343 17.435 1.00 79.69 121 ARG A CA 1
ATOM 1014 C C . ARG A 1 121 ? -9.960 1.486 18.933 1.00 79.69 121 ARG A C 1
ATOM 1016 O O . ARG A 1 121 ? -10.888 2.248 19.281 1.00 79.69 121 ARG A O 1
#

Sequence (121 aa):
MILANEKLVFNQRMNEEQYDEWLDIQYDLTEMVEQMEDDDFEIYIGQSRESESTYFKVVDEETGEDFEITVRNHTNKHFSGSTKKELYREIILSKQKDEKELQSIVKRTIEEAKQKLIAIR

Mean predicted aligned error: 9.3 Å

Foldseek 3Di:
DDDDPPPPDDLDQDDPVRLVVLVVLLVVLVVLVVVVDDPQWDWDWDDDSVQQKIKIWIAGPVPRDIAIEIEHECSGVDDPDPPVDPRYYYHYDDPPDDSVNVSVVSVVSSVVSVVVVVVVD